Protein AF-A0A9D8D644-F1 (afdb_monomer)

Solvent-accessible surface area (backbone atoms only — not comparable to full-atom values): 9273 Å² total; per-residue (Å²): 139,86,84,84,81,84,82,80,79,82,78,80,79,75,74,80,79,60,68,60,51,69,45,78,75,32,69,32,92,66,34,35,9,33,42,36,28,44,60,87,62,47,43,32,26,26,39,36,36,63,58,96,64,35,38,40,35,38,38,39,45,52,90,54,68,40,30,40,37,40,38,35,23,77,83,52,89,53,53,69,72,40,79,40,44,38,40,35,28,38,68,87,52,81,68,48,73,49,69,23,35,20,32,65,48,96,89,64,34,20,28,38,38,38,74,43,55,45,91,48,43,65,62,51,50,52,47,53,43,74,23,54,34,40,39,38,40,41,63,98,53,95,57,82,57,53,74,46,81,28,70,69,31,43,62,20,47,52,48,30,50,56,42,43,73,76,63,100

Foldseek 3Di:
DDDDDDDDDPPPPPDDQQDWDKDFPDDDPQKTWIWTADSVRWTKTKMWGDDPQKIWMWMDTPPDQWIKIKIWGQPDDADFQDWWWKWKDFPPDDTDIDIWGWDADPVRTIMTMDIDGVVCVVVVLVSLLVGQKMWMDIPPDPDDIDMDGSPRCNRSSVSRVVSVVVRD

Sequence (168 aa):
MGIAALAASLGLLAAPLAVAQTNTIATAGYWKAFAGKSNSGTPLCGMSATGKGLFFSIKVYRGDDDMTVQLGSERWKIKDGAKQKVVMRFDREAPWRATATGFHFRDGDAGLEFSVKTKNLESFLKDFAKSQKLRIEFEGSDVDGWTADLTGTAAVTVAFGNCVEKRL

pLDDT: mean 90.88, std 12.24, range [43.25, 98.44]

Mean predicted aligned error: 6.06 Å

Secondary structure (DSSP, 8-state):
--------------------EEEEEEEETTEEEEEEE-TT--EEEEEEEEETTEEEEEEEETT-SEEEEEEEETT----TT-EEEEEEEETTSPPEEEEEEEEE-TTS-EEEEEEEEGGGHHHHHHHHHH-SEEEEEEET-SSPPEEEE-TTTHHHHHHHHHHHHHH-

Structure (mmCIF, N/CA/C/O backbone):
data_AF-A0A9D8D644-F1
#
_entry.id   AF-A0A9D8D644-F1
#
loop_
_atom_site.group_PDB
_atom_site.id
_atom_site.type_symbol
_atom_site.label_atom_id
_atom_site.label_alt_id
_atom_site.label_comp_id
_atom_site.label_asym_id
_atom_site.label_entity_id
_atom_site.label_seq_id
_atom_site.pdbx_PDB_ins_code
_atom_site.Cartn_x
_atom_site.Cartn_y
_atom_site.Cartn_z
_atom_site.occupancy
_atom_site.B_iso_or_equiv
_atom_site.auth_seq_id
_atom_site.auth_comp_id
_atom_site.auth_asym_id
_atom_site.auth_atom_id
_atom_site.pdbx_PDB_model_num
ATOM 1 N N . MET A 1 1 ? -12.129 -34.788 -66.618 1.00 45.09 1 MET A N 1
ATOM 2 C CA . MET A 1 1 ? -12.805 -33.708 -65.867 1.00 45.09 1 MET A CA 1
ATOM 3 C C . MET A 1 1 ? -12.221 -33.701 -64.465 1.00 45.09 1 MET A C 1
ATOM 5 O O . MET A 1 1 ? -12.492 -34.623 -63.711 1.00 45.09 1 MET A O 1
ATOM 9 N N . GLY A 1 2 ? -11.304 -32.773 -64.181 1.00 43.25 2 GLY A N 1
ATOM 10 C CA . GLY A 1 2 ? -10.580 -32.707 -62.908 1.00 43.25 2 GLY A CA 1
ATOM 11 C C . GLY A 1 2 ? -11.275 -31.766 -61.929 1.00 43.25 2 GLY A C 1
ATOM 12 O O . GLY A 1 2 ? -11.605 -30.643 -62.296 1.00 43.25 2 GLY A O 1
ATOM 13 N N . ILE A 1 3 ? -11.501 -32.235 -60.703 1.00 48.66 3 ILE A N 1
ATOM 14 C CA . ILE A 1 3 ? -12.032 -31.442 -59.591 1.00 48.66 3 ILE A CA 1
ATOM 15 C C . ILE A 1 3 ? -10.832 -31.021 -58.739 1.00 48.66 3 ILE A C 1
ATOM 17 O O . ILE A 1 3 ? -10.205 -31.859 -58.097 1.00 48.66 3 ILE A O 1
ATOM 21 N N . ALA A 1 4 ? -10.490 -29.733 -58.764 1.00 52.44 4 ALA A N 1
ATOM 22 C CA . ALA A 1 4 ? -9.514 -29.139 -57.856 1.00 52.44 4 ALA A CA 1
ATOM 23 C C . ALA A 1 4 ? -10.257 -28.612 -56.619 1.00 52.44 4 ALA A C 1
ATOM 25 O O . ALA A 1 4 ? -10.997 -27.634 -56.707 1.00 52.44 4 ALA A O 1
ATOM 26 N N . ALA A 1 5 ? -10.090 -29.278 -55.475 1.00 53.56 5 ALA A N 1
ATOM 27 C CA . ALA A 1 5 ? -10.624 -28.832 -54.193 1.00 53.56 5 ALA A CA 1
ATOM 28 C C . ALA A 1 5 ? -9.579 -27.963 -53.473 1.00 53.56 5 ALA A C 1
ATOM 30 O O . ALA A 1 5 ? -8.531 -28.454 -53.055 1.00 53.56 5 ALA A O 1
ATOM 31 N N . LEU A 1 6 ? -9.862 -26.664 -53.345 1.00 61.34 6 LEU A N 1
ATOM 32 C CA . LEU A 1 6 ? -9.071 -25.715 -52.561 1.00 61.34 6 LEU A CA 1
ATOM 33 C C . LEU A 1 6 ? -9.489 -25.828 -51.084 1.00 61.34 6 LEU A C 1
ATOM 35 O O . LEU A 1 6 ? -10.565 -25.371 -50.701 1.00 61.34 6 LEU A O 1
ATOM 39 N N . ALA A 1 7 ? -8.656 -26.448 -50.249 1.00 60.59 7 ALA A N 1
ATOM 40 C CA . ALA A 1 7 ? -8.844 -26.467 -48.801 1.00 60.59 7 ALA A CA 1
ATOM 41 C C . ALA A 1 7 ? -8.213 -25.205 -48.189 1.00 60.59 7 ALA A C 1
ATOM 43 O O . ALA A 1 7 ? -6.996 -25.118 -48.039 1.00 60.59 7 ALA A O 1
ATOM 44 N N . ALA A 1 8 ? -9.040 -24.212 -47.859 1.00 61.56 8 ALA A N 1
ATOM 45 C CA . ALA A 1 8 ? -8.624 -23.030 -47.112 1.00 61.56 8 ALA A CA 1
ATOM 46 C C . ALA A 1 8 ? -8.595 -23.356 -45.610 1.00 61.56 8 ALA A C 1
ATOM 48 O O . ALA A 1 8 ? -9.623 -23.349 -44.933 1.00 61.56 8 ALA A O 1
ATOM 49 N N . SER A 1 9 ? -7.415 -23.668 -45.083 1.00 59.88 9 SER A N 1
ATOM 50 C CA . SER A 1 9 ? -7.178 -23.821 -43.649 1.00 59.88 9 SER A CA 1
ATOM 51 C C . SER A 1 9 ? -7.203 -22.443 -42.977 1.00 59.88 9 SER A C 1
ATOM 53 O O . SER A 1 9 ? -6.228 -21.694 -43.024 1.00 59.88 9 SER A O 1
ATOM 55 N N . LEU A 1 10 ? -8.325 -22.100 -42.335 1.00 64.56 10 LEU A N 1
ATOM 56 C CA . LEU A 1 10 ? -8.388 -20.991 -41.382 1.00 64.56 10 LEU A CA 1
ATOM 57 C C . LEU A 1 10 ? -7.497 -21.329 -40.175 1.00 64.56 10 LEU A C 1
ATOM 59 O O . LEU A 1 10 ? -7.899 -22.053 -39.265 1.00 64.56 10 LEU A O 1
ATOM 63 N N . GLY A 1 11 ? -6.272 -20.806 -40.174 1.00 60.91 11 GLY A N 1
ATOM 64 C CA . GLY A 1 11 ? -5.408 -20.797 -39.000 1.00 60.91 11 GLY A CA 1
ATOM 65 C C . GLY A 1 11 ? -5.983 -19.861 -37.941 1.00 60.91 11 GLY A C 1
ATOM 66 O O . GLY A 1 11 ? -5.845 -18.644 -38.042 1.00 60.91 11 GLY A O 1
ATOM 67 N N . LEU A 1 12 ? -6.636 -20.427 -36.926 1.00 62.22 12 LEU A N 1
ATOM 68 C CA . LEU A 1 12 ? -6.997 -19.721 -35.699 1.00 62.22 12 LEU A CA 1
ATOM 69 C C . LEU A 1 12 ? -5.709 -19.266 -34.999 1.00 62.22 12 LEU A C 1
ATOM 71 O O . LEU A 1 12 ? -5.044 -20.043 -34.316 1.00 62.22 12 LEU A O 1
ATOM 75 N N . LEU A 1 13 ? -5.345 -17.997 -35.186 1.00 65.44 13 LEU A N 1
ATOM 76 C CA . LEU A 1 13 ? -4.301 -17.329 -34.416 1.00 65.44 13 LEU A CA 1
ATOM 77 C C . LEU A 1 13 ? -4.798 -17.164 -32.975 1.00 65.44 13 LEU A C 1
ATOM 79 O O . LEU A 1 13 ? -5.465 -16.187 -32.640 1.00 65.44 13 LEU A O 1
ATOM 83 N N . ALA A 1 14 ? -4.487 -18.133 -32.116 1.00 62.44 14 ALA A N 1
ATOM 84 C CA . ALA A 1 14 ? -4.624 -17.964 -30.677 1.00 62.44 14 ALA A CA 1
ATOM 85 C C . ALA A 1 14 ? -3.595 -16.919 -30.222 1.00 62.44 14 ALA A C 1
ATOM 87 O O . ALA A 1 14 ? -2.401 -17.207 -30.123 1.00 62.44 14 ALA A O 1
ATOM 88 N N . ALA A 1 15 ? -4.044 -15.685 -29.988 1.00 66.44 15 ALA A N 1
ATOM 89 C CA . ALA A 1 15 ? -3.198 -14.669 -29.381 1.00 66.44 15 ALA A CA 1
ATOM 90 C C . ALA A 1 15 ? -2.776 -15.155 -27.980 1.00 66.44 15 ALA A C 1
ATOM 92 O O . ALA A 1 15 ? -3.644 -15.549 -27.192 1.00 66.44 15 ALA A O 1
ATOM 93 N N . PRO A 1 16 ? -1.473 -15.158 -27.645 1.00 62.41 16 PRO A N 1
ATOM 94 C CA . PRO A 1 16 ? -1.036 -15.535 -26.313 1.00 62.41 16 PRO A CA 1
ATOM 95 C C . PRO A 1 16 ? -1.631 -14.552 -25.304 1.00 62.41 16 PRO A C 1
ATOM 97 O O . PRO A 1 16 ? -1.435 -13.340 -25.407 1.00 62.41 16 PRO A O 1
ATOM 100 N N . LEU A 1 17 ? -2.365 -15.077 -24.323 1.00 60.25 17 LEU A N 1
ATOM 101 C CA . LEU A 1 17 ? -2.819 -14.287 -23.187 1.00 60.25 17 LEU A CA 1
ATOM 102 C C . LEU A 1 17 ? -1.575 -13.802 -22.437 1.00 60.25 17 LEU A C 1
ATOM 104 O O . LEU A 1 17 ? -0.824 -14.605 -21.881 1.00 60.25 17 LEU A O 1
ATOM 108 N N . ALA A 1 18 ? -1.337 -12.492 -22.448 1.00 63.12 18 ALA A N 1
ATOM 109 C CA . ALA A 1 18 ? -0.272 -11.879 -21.672 1.00 63.12 18 ALA A CA 1
ATOM 110 C C . ALA A 1 18 ? -0.606 -12.019 -20.180 1.00 63.12 18 ALA A C 1
ATOM 112 O O . ALA A 1 18 ? -1.393 -11.259 -19.618 1.00 63.12 18 ALA A O 1
ATOM 113 N N . VAL A 1 19 ? -0.039 -13.041 -19.541 1.00 65.81 19 VAL A N 1
ATOM 114 C CA . VAL A 1 19 ? -0.149 -13.249 -18.096 1.00 65.81 19 VAL A CA 1
ATOM 115 C C . VAL A 1 19 ? 0.760 -12.237 -17.402 1.00 65.81 19 VAL A C 1
ATOM 117 O O . VAL A 1 19 ? 1.939 -12.145 -17.747 1.00 65.81 19 VAL A O 1
ATOM 120 N N . ALA A 1 20 ? 0.246 -11.487 -16.421 1.00 75.62 20 ALA A N 1
ATOM 121 C CA . ALA A 1 20 ? 1.086 -10.671 -15.547 1.00 75.62 20 ALA A CA 1
ATOM 122 C C . ALA A 1 20 ? 2.186 -11.539 -14.916 1.00 75.62 20 ALA A C 1
ATOM 124 O O . ALA A 1 20 ? 1.917 -12.476 -14.164 1.00 75.62 20 ALA A O 1
ATOM 125 N N . GLN A 1 21 ? 3.436 -11.219 -15.238 1.00 83.62 21 GLN A N 1
ATOM 126 C CA . GLN A 1 21 ? 4.615 -11.900 -14.717 1.00 83.62 21 GLN A CA 1
ATOM 127 C C . GLN A 1 21 ? 5.297 -10.971 -13.723 1.00 83.62 21 GLN A C 1
ATOM 129 O O . GLN A 1 21 ? 5.892 -9.961 -14.109 1.00 83.62 21 GLN A O 1
ATOM 134 N N . THR A 1 22 ? 5.211 -11.310 -12.441 1.00 93.62 22 THR A N 1
ATOM 135 C CA . THR A 1 22 ? 5.949 -10.636 -11.370 1.00 93.62 22 THR A CA 1
ATOM 136 C C . THR A 1 22 ? 6.900 -11.613 -10.706 1.00 93.62 22 THR A C 1
ATOM 138 O O . THR A 1 22 ? 6.512 -12.734 -10.390 1.00 93.62 22 THR A O 1
ATOM 141 N N . ASN A 1 23 ? 8.122 -11.164 -10.440 1.00 96.38 23 ASN A N 1
ATOM 142 C CA . ASN A 1 23 ? 9.113 -11.901 -9.670 1.00 96.38 23 ASN A CA 1
ATOM 143 C C . ASN A 1 23 ? 9.317 -11.211 -8.326 1.00 96.38 23 ASN A C 1
ATOM 145 O O . ASN A 1 23 ? 9.470 -9.989 -8.275 1.00 96.38 23 ASN A O 1
ATOM 149 N N . THR A 1 24 ? 9.346 -11.992 -7.250 1.00 97.81 24 THR A N 1
ATOM 150 C CA . THR A 1 24 ? 9.745 -11.500 -5.928 1.00 97.81 24 THR A CA 1
ATOM 151 C C . THR A 1 24 ? 11.225 -11.126 -5.965 1.00 97.81 24 THR A C 1
ATOM 153 O O . THR A 1 24 ? 12.051 -11.939 -6.370 1.00 97.81 24 THR A O 1
ATOM 156 N N . ILE A 1 25 ? 11.558 -9.906 -5.546 1.00 98.12 25 ILE A N 1
ATOM 157 C CA . ILE A 1 25 ? 12.935 -9.383 -5.519 1.00 98.12 25 ILE A CA 1
ATOM 158 C C . ILE A 1 25 ? 13.485 -9.221 -4.097 1.00 98.12 25 ILE A C 1
ATOM 160 O O . ILE A 1 25 ? 14.695 -9.133 -3.926 1.00 98.12 25 ILE A O 1
ATOM 164 N N . ALA A 1 26 ? 12.617 -9.195 -3.081 1.00 97.94 26 ALA A N 1
ATOM 165 C CA . ALA A 1 26 ? 13.001 -9.249 -1.672 1.00 97.94 26 ALA A CA 1
ATOM 166 C C . ALA A 1 26 ? 11.829 -9.715 -0.803 1.00 97.94 26 ALA A C 1
ATOM 168 O O . ALA A 1 26 ? 10.664 -9.573 -1.184 1.00 97.94 26 ALA A O 1
ATOM 169 N N . THR A 1 27 ? 12.141 -10.221 0.388 1.00 97.38 27 THR A N 1
ATOM 170 C CA . THR A 1 27 ? 11.165 -10.673 1.388 1.00 97.38 27 THR A CA 1
ATOM 171 C C . THR A 1 27 ? 11.589 -10.247 2.789 1.00 97.38 27 THR A C 1
ATOM 173 O O . THR A 1 27 ? 12.775 -10.301 3.105 1.00 97.38 27 THR A O 1
ATOM 176 N N . ALA A 1 28 ? 10.629 -9.888 3.640 1.00 94.94 28 ALA A N 1
ATOM 177 C CA . ALA A 1 28 ? 10.843 -9.631 5.063 1.00 94.94 28 ALA A CA 1
ATOM 178 C C . ALA A 1 28 ? 9.583 -10.021 5.847 1.00 94.94 28 ALA A C 1
ATOM 180 O O . ALA A 1 28 ? 8.553 -9.353 5.765 1.00 94.94 28 ALA A O 1
ATOM 181 N N . GLY A 1 29 ? 9.636 -11.138 6.575 1.00 92.69 29 GLY A N 1
ATOM 182 C CA . GLY A 1 29 ? 8.437 -11.715 7.184 1.00 92.69 29 GLY A CA 1
ATOM 183 C C . GLY A 1 29 ? 7.378 -12.031 6.121 1.00 92.69 29 GLY A C 1
ATOM 184 O O . GLY A 1 29 ? 7.649 -12.751 5.163 1.00 92.69 29 GLY A O 1
ATOM 185 N N . TYR A 1 30 ? 6.179 -11.470 6.276 1.00 94.19 30 TYR A N 1
ATOM 186 C CA . TYR A 1 30 ? 5.074 -11.624 5.321 1.00 94.19 30 TYR A CA 1
ATOM 187 C C . TYR A 1 30 ? 5.041 -10.530 4.236 1.00 94.19 30 TYR A C 1
ATOM 189 O O . TYR A 1 30 ? 4.147 -10.532 3.387 1.00 94.19 30 TYR A O 1
ATOM 197 N N . TRP A 1 31 ? 6.022 -9.621 4.233 1.00 97.06 31 TRP A N 1
ATOM 198 C CA . TRP A 1 31 ? 6.191 -8.606 3.199 1.00 97.06 31 TRP A CA 1
ATOM 199 C C . TRP A 1 31 ? 7.044 -9.117 2.041 1.00 97.06 31 TRP A C 1
ATOM 201 O O . TRP A 1 31 ? 8.053 -9.800 2.235 1.00 97.06 31 TRP A O 1
ATOM 211 N N . LYS A 1 32 ? 6.665 -8.731 0.822 1.00 98.00 32 LYS A N 1
ATOM 212 C CA . LYS A 1 32 ? 7.387 -9.035 -0.418 1.00 98.00 32 LYS A CA 1
ATOM 213 C C . LYS A 1 32 ? 7.532 -7.773 -1.255 1.00 98.00 32 LYS A C 1
ATOM 215 O O . LYS A 1 32 ? 6.534 -7.093 -1.469 1.00 98.00 32 LYS A O 1
ATOM 220 N N . ALA A 1 33 ? 8.722 -7.510 -1.786 1.00 98.25 33 ALA A N 1
ATOM 221 C CA . ALA A 1 33 ? 8.899 -6.617 -2.932 1.00 98.25 33 ALA A CA 1
ATOM 222 C C . ALA A 1 33 ? 8.905 -7.457 -4.209 1.00 98.25 33 ALA A C 1
ATOM 224 O O . ALA A 1 33 ? 9.462 -8.558 -4.229 1.00 98.25 33 ALA A O 1
ATOM 225 N N . PHE A 1 34 ? 8.325 -6.940 -5.284 1.00 98.19 34 PHE A N 1
ATOM 226 C CA . PHE A 1 34 ? 8.266 -7.608 -6.576 1.00 98.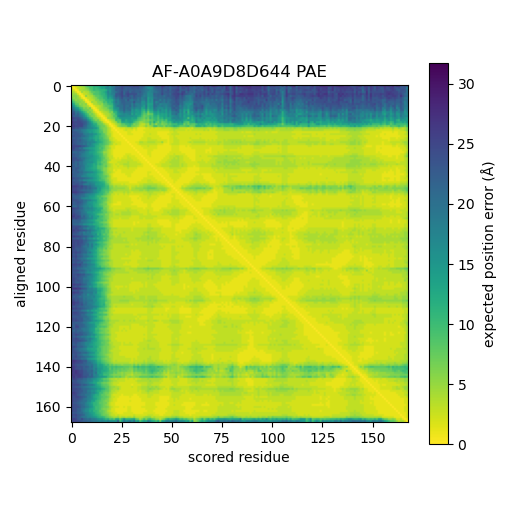19 34 PHE A CA 1
ATOM 227 C C . PHE A 1 34 ? 8.474 -6.632 -7.733 1.00 98.19 34 PHE A C 1
ATOM 229 O O . PHE A 1 34 ? 8.205 -5.436 -7.634 1.00 98.19 34 PHE A O 1
ATOM 236 N N . ALA A 1 35 ? 8.943 -7.167 -8.855 1.00 97.88 35 ALA A N 1
ATOM 237 C CA . ALA A 1 35 ? 9.102 -6.448 -10.111 1.00 97.88 35 ALA A CA 1
ATOM 238 C C . ALA A 1 35 ? 8.519 -7.280 -11.249 1.00 97.88 35 ALA A C 1
ATOM 240 O O . ALA A 1 35 ? 8.633 -8.506 -11.249 1.00 97.88 35 ALA A O 1
ATOM 241 N N . GLY A 1 36 ? 7.922 -6.638 -12.247 1.00 95.69 36 GLY A N 1
ATOM 242 C CA . GLY A 1 36 ? 7.259 -7.380 -13.311 1.00 95.69 36 GLY A CA 1
ATOM 243 C C . GLY A 1 36 ? 6.692 -6.517 -14.417 1.00 95.69 36 GLY A C 1
ATOM 244 O O . GLY A 1 36 ? 7.163 -5.403 -14.654 1.00 95.69 36 GLY A O 1
ATOM 245 N N . LYS A 1 37 ? 5.681 -7.064 -15.088 1.00 95.00 37 LYS A N 1
ATOM 246 C CA . LYS A 1 37 ? 4.839 -6.364 -16.057 1.00 95.00 37 LYS A CA 1
ATOM 247 C C . LYS A 1 37 ? 3.364 -6.591 -15.726 1.00 95.00 37 LYS A C 1
ATOM 249 O O . LYS A 1 37 ? 2.998 -7.663 -15.244 1.00 95.00 37 LYS A O 1
ATOM 254 N N . SER A 1 38 ? 2.531 -5.592 -15.996 1.00 93.06 38 SER A N 1
ATOM 255 C CA . SER A 1 38 ? 1.072 -5.716 -15.982 1.00 93.06 38 SER A CA 1
ATOM 256 C C . SER A 1 38 ? 0.583 -6.645 -17.105 1.00 93.06 38 SER A C 1
ATOM 258 O O . SER A 1 38 ? 1.354 -7.035 -17.985 1.00 93.06 38 SER A O 1
ATOM 260 N N . ASN A 1 39 ? -0.722 -6.933 -17.133 1.00 88.81 39 ASN A N 1
ATOM 261 C CA . ASN A 1 39 ? -1.352 -7.653 -18.249 1.00 88.81 39 ASN A CA 1
ATOM 262 C C . ASN A 1 39 ? -1.220 -6.907 -19.593 1.00 88.81 39 ASN A C 1
ATOM 264 O O . ASN A 1 39 ? -1.211 -7.537 -20.643 1.00 88.81 39 ASN A O 1
ATOM 268 N N . SER A 1 40 ? -1.079 -5.575 -19.576 1.00 90.31 40 SER A N 1
ATOM 269 C CA . SER A 1 40 ? -0.818 -4.759 -20.774 1.00 90.31 40 SER A CA 1
ATOM 270 C C . SER A 1 40 ? 0.667 -4.700 -21.157 1.00 90.31 40 SER A C 1
ATOM 272 O O . SER A 1 40 ? 1.036 -4.005 -22.098 1.00 90.31 40 SER A O 1
ATOM 274 N N . GLY A 1 41 ? 1.543 -5.391 -20.421 1.00 92.88 41 GLY A N 1
ATOM 275 C CA . GLY A 1 41 ? 2.988 -5.366 -20.638 1.00 92.88 41 GLY A CA 1
ATOM 276 C C . GLY A 1 41 ? 3.714 -4.177 -19.997 1.00 92.88 41 GLY A C 1
ATOM 277 O O . GLY A 1 41 ? 4.940 -4.099 -20.115 1.00 92.88 41 GLY A O 1
ATOM 278 N N . THR A 1 42 ? 3.008 -3.289 -19.288 1.00 94.19 42 THR A N 1
ATOM 279 C CA . THR A 1 42 ? 3.590 -2.116 -18.618 1.00 94.19 42 THR A CA 1
ATOM 280 C C . THR A 1 42 ? 4.501 -2.564 -17.473 1.00 94.19 42 THR A C 1
ATOM 282 O O . THR A 1 42 ? 4.021 -3.245 -16.561 1.00 94.19 42 THR A O 1
ATOM 285 N N . PRO A 1 43 ? 5.803 -2.216 -17.478 1.00 96.06 43 PRO A N 1
ATOM 286 C CA . PRO A 1 43 ? 6.693 -2.526 -16.367 1.00 96.06 43 PRO A CA 1
ATOM 287 C C . PRO A 1 43 ? 6.176 -1.945 -15.051 1.00 96.06 43 PRO A C 1
ATOM 289 O O . PRO A 1 43 ? 5.701 -0.813 -15.024 1.00 96.06 43 PRO A O 1
ATOM 292 N N . LEU A 1 44 ? 6.302 -2.704 -13.966 1.00 97.25 44 LEU A N 1
ATOM 293 C CA . LEU A 1 44 ? 5.920 -2.253 -12.632 1.00 97.25 44 LEU A CA 1
ATOM 294 C C . LEU A 1 44 ? 6.899 -2.731 -11.564 1.00 97.25 44 LEU A C 1
ATOM 296 O O . LEU A 1 44 ? 7.554 -3.772 -11.710 1.00 97.25 44 LEU A O 1
ATOM 300 N N . CYS A 1 45 ? 6.927 -1.980 -10.473 1.00 98.31 45 CYS A N 1
ATOM 301 C CA . CYS A 1 45 ? 7.521 -2.351 -9.198 1.00 98.31 45 CYS A CA 1
ATOM 302 C C . CYS A 1 45 ? 6.422 -2.318 -8.139 1.00 98.31 45 CYS A C 1
ATOM 304 O O . CYS A 1 45 ? 5.516 -1.487 -8.208 1.00 98.31 45 CYS A O 1
ATOM 306 N N . GLY A 1 46 ? 6.492 -3.195 -7.148 1.00 97.81 46 GLY A N 1
ATOM 307 C CA . GLY A 1 46 ? 5.525 -3.188 -6.065 1.00 97.81 46 GLY A CA 1
ATOM 308 C C . GLY A 1 46 ? 6.043 -3.809 -4.787 1.00 97.81 46 GLY A C 1
ATOM 309 O O . GLY A 1 46 ? 7.080 -4.472 -4.762 1.00 97.81 46 GLY A O 1
ATOM 310 N N . MET A 1 47 ? 5.291 -3.592 -3.720 1.00 97.94 47 MET A N 1
ATOM 311 C CA . MET A 1 47 ? 5.427 -4.331 -2.476 1.00 97.94 47 MET A CA 1
ATOM 312 C C . MET A 1 47 ? 4.053 -4.764 -1.986 1.00 97.94 47 MET A C 1
ATOM 314 O O . MET A 1 47 ? 3.048 -4.123 -2.286 1.00 97.94 47 MET A O 1
ATOM 318 N N . SER A 1 48 ? 3.993 -5.871 -1.263 1.00 97.31 48 SER A N 1
ATOM 319 C CA . SER A 1 48 ? 2.733 -6.392 -0.747 1.00 97.31 48 SER A CA 1
ATOM 320 C C . SER A 1 48 ? 2.916 -7.157 0.546 1.00 97.31 48 SER A C 1
ATOM 322 O O . SER A 1 48 ? 4.000 -7.670 0.833 1.00 97.31 48 SER A O 1
ATOM 324 N N . ALA A 1 49 ? 1.819 -7.249 1.279 1.00 95.88 49 ALA A N 1
ATOM 325 C CA . ALA A 1 49 ? 1.641 -8.098 2.433 1.00 95.88 49 ALA A CA 1
ATOM 326 C C . ALA A 1 49 ? 0.307 -8.828 2.299 1.00 95.88 49 ALA A C 1
ATOM 328 O O . ALA A 1 49 ? -0.702 -8.247 1.892 1.00 95.88 49 ALA A O 1
ATOM 329 N N . THR A 1 50 ? 0.297 -10.104 2.666 1.00 93.00 50 THR A N 1
ATOM 330 C CA . THR A 1 50 ? -0.930 -10.899 2.739 1.00 93.00 50 THR A CA 1
ATOM 331 C C . THR A 1 50 ? -0.901 -11.729 4.007 1.00 93.00 50 THR A C 1
ATOM 333 O O . THR A 1 50 ? 0.100 -12.383 4.299 1.00 93.00 50 THR A O 1
ATOM 336 N N . GLY A 1 51 ? -1.989 -11.704 4.769 1.00 87.56 51 GLY A N 1
ATOM 337 C CA . GLY A 1 51 ? -2.115 -12.502 5.981 1.00 87.56 51 GLY A CA 1
ATOM 338 C C . GLY A 1 51 ? -3.409 -12.214 6.729 1.00 87.56 51 GLY A C 1
ATOM 339 O O . GLY A 1 51 ? -3.918 -11.100 6.688 1.00 87.56 51 GLY A O 1
ATOM 340 N N . LYS A 1 52 ? -3.935 -13.227 7.431 1.00 86.81 52 LYS A N 1
ATOM 341 C CA . LYS A 1 52 ? -5.176 -13.135 8.227 1.00 86.81 52 LYS A CA 1
ATOM 342 C C . LYS A 1 52 ? -6.404 -12.669 7.415 1.00 86.81 52 LYS A C 1
ATOM 344 O O . LYS A 1 52 ? -7.231 -11.932 7.942 1.00 86.81 52 LYS A O 1
ATOM 349 N N . GLY A 1 53 ? -6.505 -13.080 6.146 1.00 88.69 53 GLY A N 1
ATOM 350 C CA . GLY A 1 53 ? -7.601 -12.686 5.246 1.00 88.69 53 GLY A CA 1
ATOM 351 C C . GLY A 1 53 ? -7.563 -11.210 4.835 1.00 88.69 53 GLY A C 1
ATOM 352 O O . GLY A 1 53 ? -8.602 -10.629 4.522 1.00 88.69 53 GLY A O 1
ATOM 353 N N . LEU A 1 54 ? -6.383 -10.583 4.914 1.00 92.12 54 LEU A N 1
ATOM 354 C CA . LEU A 1 54 ? -6.154 -9.186 4.559 1.00 92.12 54 LEU A CA 1
ATOM 355 C C . LEU A 1 54 ? -5.013 -9.074 3.548 1.00 92.12 54 LEU A C 1
ATOM 357 O O . LEU A 1 54 ? -4.004 -9.784 3.630 1.00 92.12 54 LEU A O 1
ATOM 361 N N . PHE A 1 55 ? -5.177 -8.144 2.615 1.00 95.25 55 PHE A N 1
ATOM 362 C CA . PHE A 1 55 ? -4.236 -7.840 1.549 1.00 95.25 55 PHE A CA 1
ATOM 363 C C . PHE A 1 55 ? -3.882 -6.352 1.561 1.00 95.25 55 PHE A C 1
ATOM 365 O O . PHE A 1 55 ? -4.752 -5.489 1.654 1.00 95.25 55 PHE A O 1
ATOM 372 N N . PHE A 1 56 ? -2.590 -6.060 1.434 1.00 96.50 56 PHE A N 1
ATOM 373 C CA . PHE A 1 56 ? -2.056 -4.729 1.175 1.00 96.50 56 PHE A CA 1
ATOM 374 C C . PHE A 1 56 ? -1.108 -4.821 -0.007 1.00 96.50 56 PHE A C 1
ATOM 376 O O . PHE A 1 56 ? -0.218 -5.675 -0.016 1.00 96.50 56 PHE A O 1
ATOM 383 N N . SER A 1 57 ? -1.220 -3.911 -0.966 1.00 97.44 57 SER A N 1
ATOM 384 C CA . SER A 1 57 ? -0.163 -3.719 -1.947 1.00 97.44 57 SER A CA 1
ATOM 385 C C . SER A 1 57 ? 0.010 -2.274 -2.352 1.00 97.44 57 SER A C 1
ATOM 387 O O . SER A 1 57 ? -0.915 -1.468 -2.314 1.00 97.44 57 SER A O 1
ATOM 389 N N . ILE A 1 58 ? 1.230 -1.995 -2.779 1.00 97.44 58 ILE A N 1
ATOM 390 C CA . ILE A 1 58 ? 1.649 -0.757 -3.400 1.00 97.44 58 ILE A CA 1
ATOM 391 C C . ILE A 1 58 ? 2.254 -1.120 -4.745 1.00 97.44 58 ILE A C 1
ATOM 393 O O . ILE A 1 58 ? 3.051 -2.059 -4.826 1.00 97.44 58 ILE A O 1
ATOM 397 N N . LYS A 1 59 ? 1.895 -0.381 -5.792 1.00 97.69 59 LYS A N 1
ATOM 398 C CA . LYS A 1 59 ? 2.420 -0.562 -7.146 1.00 97.69 59 LYS A CA 1
ATOM 399 C C . LYS A 1 59 ? 2.758 0.788 -7.757 1.00 97.69 59 LYS A C 1
ATOM 401 O O . LYS A 1 59 ? 2.006 1.746 -7.603 1.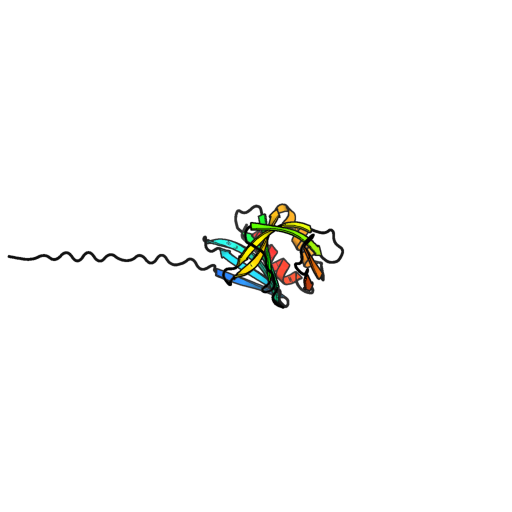00 97.69 59 LYS A O 1
ATOM 406 N N . VAL A 1 60 ? 3.868 0.838 -8.479 1.00 98.00 60 VAL A N 1
ATOM 407 C CA . VAL A 1 60 ? 4.222 1.960 -9.348 1.00 98.00 60 VAL A CA 1
ATOM 408 C C . VAL A 1 60 ? 4.501 1.399 -10.733 1.00 98.00 60 VAL A C 1
ATOM 410 O O . VAL A 1 60 ? 5.290 0.458 -10.883 1.00 98.00 60 VAL A O 1
ATOM 413 N N . TYR A 1 61 ? 3.816 1.949 -11.727 1.00 97.00 61 TYR A N 1
ATOM 414 C CA . TYR A 1 61 ? 3.921 1.553 -13.124 1.00 97.00 61 TYR A CA 1
ATOM 415 C C . TYR A 1 61 ? 4.805 2.543 -13.882 1.00 97.00 61 TYR A C 1
ATOM 417 O O . TYR A 1 61 ? 4.844 3.733 -13.575 1.00 97.00 61 TYR A O 1
ATOM 425 N N . ARG A 1 62 ? 5.528 2.052 -14.890 1.00 96.44 62 ARG A N 1
ATOM 426 C CA . ARG A 1 62 ? 6.314 2.910 -15.781 1.00 96.44 62 ARG A CA 1
ATOM 427 C C . ARG A 1 62 ? 5.413 3.877 -16.539 1.00 96.44 62 ARG A C 1
ATOM 429 O O . ARG A 1 62 ? 4.564 3.428 -17.302 1.00 96.44 62 ARG A O 1
ATOM 436 N N . GLY A 1 63 ? 5.710 5.168 -16.403 1.00 94.56 63 GLY A N 1
ATOM 437 C CA . GLY A 1 63 ? 4.999 6.257 -17.073 1.00 94.56 63 GLY A CA 1
ATOM 438 C C . GLY A 1 63 ? 3.839 6.843 -16.267 1.00 94.56 63 GLY A C 1
ATOM 439 O O . GLY A 1 63 ? 3.271 7.837 -16.708 1.00 94.56 63 GLY A O 1
ATOM 440 N N . ASP A 1 64 ? 3.516 6.276 -15.102 1.00 95.56 64 ASP A N 1
ATOM 441 C CA . ASP A 1 64 ? 2.450 6.787 -14.243 1.00 95.56 64 ASP A CA 1
ATOM 442 C C . ASP A 1 64 ? 3.001 7.805 -13.233 1.00 95.56 64 ASP A C 1
ATOM 444 O O . ASP A 1 64 ? 4.016 7.575 -12.572 1.00 95.56 64 ASP A O 1
ATOM 448 N N . ASP A 1 65 ? 2.264 8.900 -13.032 1.00 96.12 65 ASP A N 1
ATOM 449 C CA . ASP A 1 65 ? 2.542 9.907 -11.992 1.00 96.12 65 ASP A CA 1
ATOM 450 C C . ASP A 1 65 ? 1.950 9.532 -10.622 1.00 96.12 65 ASP A C 1
ATOM 452 O O . ASP A 1 65 ? 1.957 10.327 -9.672 1.00 96.12 65 ASP A O 1
ATOM 456 N N . ASP A 1 66 ? 1.406 8.322 -10.514 1.00 96.62 66 ASP A N 1
ATOM 457 C CA . ASP A 1 66 ? 0.691 7.831 -9.349 1.00 96.62 66 ASP A CA 1
ATOM 458 C C . ASP A 1 66 ? 1.219 6.466 -8.886 1.00 96.62 66 ASP A C 1
ATOM 460 O O . ASP A 1 66 ? 1.468 5.538 -9.652 1.00 96.62 66 ASP A O 1
ATOM 464 N N . MET A 1 67 ? 1.357 6.347 -7.572 1.00 96.50 67 MET A N 1
ATOM 465 C CA . MET A 1 67 ? 1.495 5.096 -6.852 1.00 96.50 67 MET A CA 1
ATOM 466 C C . MET A 1 67 ? 0.095 4.582 -6.519 1.00 96.50 67 MET A C 1
ATOM 468 O O . MET A 1 67 ? -0.685 5.273 -5.864 1.00 96.50 67 MET A O 1
ATOM 472 N N . THR A 1 68 ? -0.214 3.359 -6.934 1.00 97.81 68 THR A N 1
ATOM 473 C CA . THR A 1 68 ? -1.485 2.698 -6.621 1.00 97.81 68 THR A CA 1
ATOM 474 C C . THR A 1 68 ? -1.362 1.945 -5.305 1.00 97.81 68 THR A C 1
ATOM 476 O O . THR A 1 68 ? -0.458 1.123 -5.147 1.00 97.81 68 THR A O 1
ATOM 479 N N . VAL A 1 69 ? -2.283 2.191 -4.377 1.00 97.62 69 VAL A N 1
ATOM 480 C CA . VAL A 1 69 ? -2.437 1.429 -3.136 1.00 97.62 69 VAL A CA 1
ATOM 481 C C . VAL A 1 69 ? -3.709 0.601 -3.238 1.00 97.62 69 VAL A C 1
ATOM 483 O O . VAL A 1 69 ? -4.783 1.146 -3.482 1.00 97.62 69 VAL A O 1
ATOM 486 N N . GLN A 1 70 ? -3.590 -0.708 -3.032 1.00 97.94 70 GLN A N 1
ATOM 487 C CA . GLN A 1 70 ? -4.722 -1.630 -2.996 1.00 97.94 70 GLN A CA 1
ATOM 488 C C . GLN A 1 70 ? -4.804 -2.303 -1.633 1.00 97.94 70 GLN A C 1
ATOM 490 O O . GLN A 1 70 ? -3.808 -2.810 -1.113 1.00 97.94 70 GLN A O 1
ATOM 495 N N . LEU A 1 71 ? -6.009 -2.333 -1.088 1.00 97.25 71 LEU A N 1
ATOM 496 C CA . LEU A 1 71 ? -6.372 -3.042 0.127 1.00 97.25 71 LEU A CA 1
ATOM 497 C C . LEU A 1 71 ? -7.404 -4.109 -0.234 1.00 97.25 71 LEU A C 1
ATOM 499 O O . LEU A 1 71 ? -8.214 -3.881 -1.129 1.00 97.25 71 LEU A O 1
ATOM 503 N N . GLY A 1 72 ? -7.405 -5.241 0.458 1.00 95.81 72 GLY A N 1
ATOM 504 C CA . GLY A 1 72 ? -8.390 -6.294 0.223 1.00 95.81 72 GLY A CA 1
ATOM 505 C C . GLY A 1 72 ? -8.702 -7.099 1.468 1.00 95.81 72 GLY A C 1
ATOM 506 O O . GLY A 1 72 ? -7.865 -7.208 2.369 1.00 95.81 72 GLY A O 1
ATOM 507 N N . SER A 1 73 ? -9.903 -7.667 1.503 1.00 94.62 73 SER A N 1
ATOM 508 C CA . SER A 1 73 ? -10.278 -8.669 2.492 1.00 94.62 73 SER A CA 1
ATOM 509 C C . SER A 1 73 ? -11.414 -9.554 2.000 1.00 94.62 73 SER A C 1
ATOM 511 O O . SER A 1 73 ? -12.429 -9.055 1.519 1.00 94.62 73 SER A O 1
ATOM 513 N N . GLU A 1 74 ? -11.303 -10.848 2.288 1.00 93.31 74 GLU A N 1
ATOM 514 C CA . GLU A 1 74 ? -12.366 -11.848 2.099 1.00 93.31 74 GLU A CA 1
ATOM 515 C C . GLU A 1 74 ? -13.634 -11.530 2.923 1.00 93.31 74 GLU A C 1
ATOM 517 O O . GLU A 1 74 ? -14.725 -12.024 2.643 1.00 93.31 74 GLU A O 1
ATOM 522 N N . ARG A 1 75 ? -13.514 -10.715 3.984 1.00 92.12 75 ARG A N 1
ATOM 523 C CA . ARG A 1 75 ? -14.630 -10.385 4.892 1.00 92.12 75 ARG A CA 1
ATOM 524 C C . ARG A 1 75 ? -15.379 -9.117 4.491 1.00 92.12 75 ARG A C 1
ATOM 526 O O . ARG A 1 75 ? -16.438 -8.834 5.056 1.00 92.12 75 ARG A O 1
ATOM 533 N N . TRP A 1 76 ? -14.824 -8.327 3.578 1.00 94.19 76 TRP A N 1
ATOM 534 C CA . TRP A 1 76 ? -15.406 -7.050 3.187 1.00 94.19 76 TRP A CA 1
ATOM 535 C C . TRP A 1 76 ? -16.600 -7.245 2.255 1.00 94.19 76 TRP A C 1
ATOM 537 O O . TRP A 1 76 ? -16.619 -8.119 1.397 1.00 94.19 76 TRP A O 1
ATOM 547 N N . LYS A 1 77 ? -17.610 -6.386 2.417 1.00 93.44 77 LYS A N 1
ATOM 548 C CA . LYS A 1 77 ? -18.809 -6.336 1.569 1.00 93.44 77 LYS A CA 1
ATOM 549 C C . LYS A 1 77 ? -18.905 -4.965 0.909 1.00 93.44 77 LYS A C 1
ATOM 551 O O . LYS A 1 77 ? -19.781 -4.166 1.233 1.00 93.44 77 LYS A O 1
ATOM 556 N N . ILE A 1 78 ? -17.955 -4.672 0.028 1.00 94.12 78 ILE A N 1
ATOM 557 C CA . ILE A 1 78 ? -17.829 -3.374 -0.644 1.00 94.12 78 ILE A CA 1
ATOM 558 C C . ILE A 1 78 ? -18.294 -3.533 -2.089 1.00 94.12 78 ILE A C 1
ATOM 560 O O . ILE A 1 78 ? -17.893 -4.466 -2.769 1.00 94.12 78 ILE A O 1
ATOM 564 N N . LYS A 1 79 ? -19.156 -2.631 -2.565 1.00 96.19 79 LYS A N 1
ATOM 565 C CA . LYS A 1 79 ? -19.614 -2.635 -3.962 1.00 96.19 79 LYS A CA 1
ATOM 566 C C . LYS A 1 79 ? -18.580 -1.975 -4.873 1.00 96.19 79 LYS A C 1
ATOM 568 O O . LYS A 1 79 ? -17.939 -1.002 -4.470 1.00 96.19 79 LYS A O 1
ATOM 573 N N . ASP A 1 80 ? -18.510 -2.424 -6.122 1.00 98.00 80 ASP A N 1
ATOM 574 C CA . ASP A 1 80 ? -17.731 -1.744 -7.159 1.00 98.00 80 ASP A CA 1
ATOM 575 C C . ASP A 1 80 ? -18.144 -0.273 -7.280 1.00 98.00 80 ASP A C 1
ATOM 577 O O . ASP A 1 80 ? -19.327 0.074 -7.248 1.00 98.00 80 ASP A O 1
ATOM 581 N N . GLY A 1 81 ? -17.153 0.611 -7.380 1.00 97.50 81 GLY A N 1
ATOM 582 C CA . GLY A 1 81 ? -17.350 2.055 -7.489 1.00 97.50 81 GLY A CA 1
ATOM 583 C C . GLY A 1 81 ? -17.696 2.770 -6.178 1.00 97.50 81 GLY A C 1
ATOM 584 O O . GLY A 1 81 ? -17.638 4.004 -6.145 1.00 97.50 81 GLY A O 1
ATOM 585 N N . ALA A 1 82 ? -18.009 2.045 -5.094 1.00 96.94 82 ALA A N 1
ATOM 586 C CA . ALA A 1 82 ? -18.292 2.647 -3.792 1.00 96.94 82 ALA A CA 1
ATOM 587 C C . ALA A 1 82 ? -17.105 3.495 -3.313 1.00 96.94 82 ALA A C 1
ATOM 589 O O . ALA A 1 82 ? -15.948 3.140 -3.534 1.00 96.94 82 ALA A O 1
ATOM 590 N N . LYS A 1 83 ? -17.377 4.628 -2.663 1.00 97.19 83 LYS A N 1
ATOM 591 C CA . LYS A 1 83 ? -16.332 5.531 -2.165 1.00 97.19 83 LYS A CA 1
ATOM 592 C C . LYS A 1 83 ? -16.145 5.342 -0.669 1.00 97.19 83 LYS A C 1
ATOM 594 O O . LYS A 1 83 ? -17.111 5.427 0.081 1.00 97.19 83 LYS A O 1
ATOM 599 N N . GLN A 1 84 ? -14.901 5.133 -0.251 1.00 97.44 84 GLN A N 1
ATOM 600 C CA . GLN A 1 84 ? -14.534 4.929 1.147 1.00 97.44 84 GLN A CA 1
ATOM 601 C C . GLN A 1 84 ? -13.426 5.899 1.547 1.00 97.44 84 GLN A C 1
ATOM 603 O O . GLN A 1 84 ? -12.373 5.945 0.914 1.00 97.44 84 GLN A O 1
ATOM 608 N N . LYS A 1 85 ? -13.628 6.655 2.628 1.00 97.62 85 LYS A N 1
ATOM 609 C CA . LYS A 1 85 ? -12.550 7.442 3.236 1.00 97.62 85 LYS A CA 1
ATOM 610 C C . LYS A 1 85 ? -11.602 6.505 3.975 1.00 97.62 85 LYS A C 1
ATOM 612 O O . LYS A 1 85 ? -12.044 5.741 4.833 1.00 97.62 85 LYS A O 1
ATOM 617 N N . VAL A 1 86 ? -10.321 6.566 3.635 1.00 97.75 86 VAL A N 1
ATOM 618 C CA . VAL A 1 86 ? -9.262 5.739 4.218 1.00 97.75 86 VAL A CA 1
ATOM 619 C C . VAL A 1 86 ? -8.284 6.640 4.956 1.00 97.75 86 VAL A C 1
ATOM 621 O O . VAL A 1 86 ? -7.835 7.658 4.420 1.00 97.75 86 VAL A O 1
ATOM 624 N N . VAL A 1 87 ? -7.942 6.247 6.178 1.00 97.81 87 VAL A N 1
ATOM 625 C CA . VAL A 1 87 ? -6.914 6.886 6.996 1.00 97.81 87 VAL A CA 1
ATOM 626 C C . VAL A 1 87 ? -5.828 5.866 7.270 1.00 97.81 87 VAL A C 1
ATOM 628 O O . VAL A 1 87 ? -6.072 4.832 7.879 1.00 97.81 87 VAL A O 1
ATOM 631 N N . MET A 1 88 ? -4.620 6.162 6.818 1.00 97.50 88 MET A N 1
ATOM 632 C CA . MET A 1 88 ? -3.454 5.310 6.979 1.00 97.50 88 MET A CA 1
ATOM 633 C C . MET A 1 88 ? -2.426 6.019 7.858 1.00 97.50 88 MET A C 1
ATOM 635 O O . MET A 1 88 ? -2.097 7.181 7.624 1.00 97.50 88 MET A O 1
ATOM 639 N N . ARG A 1 89 ? -1.921 5.342 8.889 1.00 98.00 89 ARG A N 1
ATOM 640 C CA . ARG A 1 89 ? -0.985 5.922 9.857 1.00 98.00 89 ARG A CA 1
ATOM 641 C C . ARG A 1 89 ? 0.181 4.981 10.131 1.00 98.00 89 ARG A C 1
ATOM 643 O O . ARG A 1 89 ? -0.023 3.834 10.524 1.00 98.00 89 ARG A O 1
ATOM 650 N N . PHE A 1 90 ? 1.387 5.513 9.985 1.00 97.69 90 PHE A N 1
ATOM 651 C CA . PHE A 1 90 ? 2.639 4.877 10.379 1.00 97.69 90 PHE A CA 1
ATOM 652 C C . PHE A 1 90 ? 2.959 5.279 11.822 1.00 97.69 90 PHE A C 1
ATOM 654 O O . PHE A 1 90 ? 3.129 6.459 12.107 1.00 97.69 90 PHE A O 1
ATOM 661 N N . ASP A 1 91 ? 2.947 4.335 12.763 1.00 97.31 91 ASP A N 1
ATOM 662 C CA . ASP A 1 91 ? 3.127 4.579 14.204 1.00 97.31 91 ASP A CA 1
ATOM 663 C C . ASP A 1 91 ? 2.370 5.808 14.763 1.00 97.31 91 ASP A C 1
ATOM 665 O O . ASP A 1 91 ? 1.160 5.735 15.017 1.00 97.31 91 ASP A O 1
ATOM 669 N N . ARG A 1 92 ? 3.099 6.910 15.011 1.00 94.50 92 ARG A N 1
ATOM 670 C CA . ARG A 1 92 ? 2.622 8.201 15.543 1.00 94.50 92 ARG A CA 1
ATOM 671 C C . ARG A 1 92 ? 2.764 9.352 14.534 1.00 94.50 92 ARG A C 1
ATOM 673 O O . ARG A 1 92 ? 2.608 10.505 14.918 1.00 94.50 92 ARG A O 1
ATOM 680 N N . GLU A 1 93 ? 3.069 9.045 13.278 1.00 96.38 93 GLU A N 1
ATOM 681 C CA . GLU A 1 93 ? 3.216 10.030 12.206 1.00 96.38 93 GLU A CA 1
ATOM 682 C C . GLU A 1 93 ? 1.872 10.643 11.795 1.00 96.38 93 GLU A C 1
ATOM 684 O O . GLU A 1 93 ? 0.787 10.158 12.152 1.00 96.38 93 GLU A O 1
ATOM 689 N N . ALA A 1 94 ? 1.946 11.726 11.018 1.00 96.25 94 ALA A N 1
ATOM 690 C CA . ALA A 1 94 ? 0.770 12.347 10.428 1.00 96.25 94 ALA A CA 1
ATOM 691 C C . ALA A 1 94 ? -0.008 11.331 9.562 1.00 96.25 94 ALA A C 1
ATOM 693 O O . ALA A 1 94 ? 0.595 10.531 8.842 1.00 96.25 94 ALA A O 1
ATOM 694 N N . PRO A 1 95 ? -1.353 11.328 9.621 1.00 97.12 95 PRO A N 1
ATOM 695 C CA . PRO A 1 95 ? -2.144 10.391 8.841 1.00 97.12 95 PRO A CA 1
ATOM 696 C C . PRO A 1 95 ? -2.131 10.740 7.349 1.00 97.12 95 PRO A C 1
ATOM 698 O O . PRO A 1 95 ? -2.387 11.879 6.958 1.00 97.12 95 PRO A O 1
ATOM 701 N N . TRP A 1 96 ? -1.963 9.718 6.518 1.00 96.25 96 TRP A N 1
ATOM 702 C CA . TRP A 1 96 ? -2.245 9.749 5.090 1.00 96.25 96 TRP A CA 1
ATOM 703 C C . TRP A 1 96 ? -3.747 9.553 4.885 1.00 96.25 96 TRP A C 1
ATOM 705 O O . TRP A 1 96 ? -4.323 8.572 5.356 1.00 96.25 96 TRP A O 1
ATOM 715 N N . ARG A 1 97 ? -4.398 10.496 4.204 1.00 97.25 97 ARG A N 1
ATOM 716 C CA . ARG A 1 97 ? -5.848 10.481 3.973 1.00 97.25 97 ARG A CA 1
ATOM 717 C C . ARG A 1 97 ? -6.132 10.358 2.485 1.00 97.25 97 ARG A C 1
ATOM 719 O O . ARG A 1 97 ? -5.554 11.095 1.692 1.00 97.25 97 ARG A O 1
ATOM 726 N N . ALA A 1 98 ? -7.039 9.461 2.122 1.00 97.25 98 ALA A N 1
ATOM 727 C CA . ALA A 1 98 ? -7.455 9.259 0.740 1.00 97.25 98 ALA A CA 1
ATOM 728 C C . ALA A 1 98 ? -8.942 8.898 0.652 1.00 97.25 98 ALA A C 1
ATOM 730 O O . ALA A 1 98 ? -9.562 8.482 1.631 1.00 97.25 98 ALA A O 1
ATO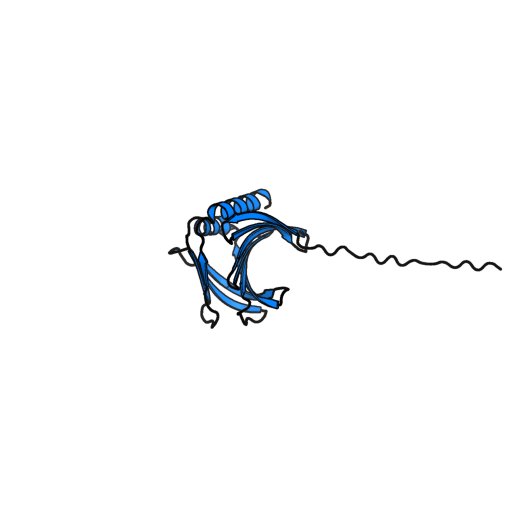M 731 N N . THR A 1 99 ? -9.510 9.047 -0.544 1.00 97.88 99 THR A N 1
ATOM 732 C CA . THR A 1 99 ? -10.801 8.441 -0.890 1.00 97.88 99 THR A CA 1
ATOM 733 C C . THR A 1 99 ? -10.529 7.277 -1.827 1.00 97.88 99 THR A C 1
ATOM 735 O O . THR A 1 99 ? -10.102 7.487 -2.960 1.00 97.88 99 THR A O 1
ATOM 738 N N . ALA A 1 100 ? -10.758 6.064 -1.341 1.00 97.88 100 ALA A N 1
ATOM 739 C CA . ALA A 1 100 ? -10.617 4.844 -2.111 1.00 97.88 100 ALA A CA 1
ATOM 740 C C . ALA A 1 100 ? -11.900 4.495 -2.864 1.00 97.88 100 ALA A C 1
ATOM 742 O O . ALA A 1 100 ? -13.002 4.890 -2.475 1.00 97.88 100 ALA A O 1
ATOM 743 N N . THR A 1 101 ? -11.732 3.751 -3.951 1.00 98.44 101 THR A N 1
ATOM 744 C CA . THR A 1 101 ? -12.811 3.207 -4.770 1.00 98.44 101 THR A CA 1
ATOM 745 C C . THR A 1 101 ? -12.892 1.701 -4.561 1.00 98.44 101 THR A C 1
ATOM 7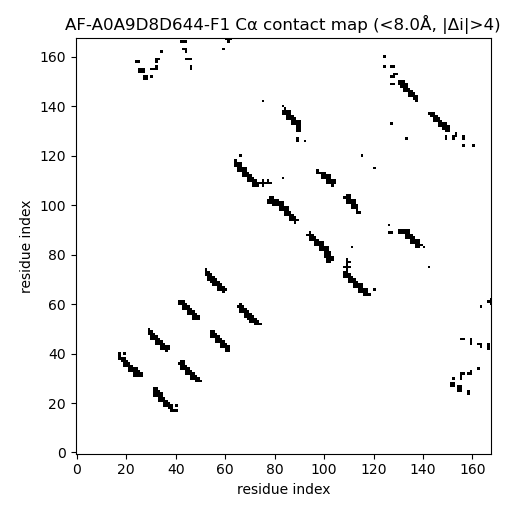47 O O . THR A 1 101 ? -11.876 1.013 -4.636 1.00 98.44 101 THR A O 1
ATOM 750 N N . GLY A 1 102 ? -14.096 1.209 -4.283 1.00 97.62 102 GLY A N 1
ATOM 751 C CA . GLY A 1 102 ? -14.403 -0.209 -4.179 1.00 97.62 102 GLY A CA 1
ATOM 752 C C . GLY A 1 102 ? -14.259 -0.919 -5.517 1.00 97.62 102 GLY A C 1
ATOM 753 O O . GLY A 1 102 ? -14.645 -0.370 -6.552 1.00 97.62 102 GLY A O 1
ATOM 754 N N . PHE A 1 103 ? -13.721 -2.129 -5.487 1.00 98.00 103 PHE A N 1
ATOM 755 C CA . PHE A 1 103 ? -13.654 -3.036 -6.630 1.00 98.00 103 PHE A CA 1
ATOM 756 C C . PHE A 1 103 ? -13.651 -4.489 -6.139 1.00 98.00 103 PHE A C 1
ATOM 758 O O . PHE A 1 103 ? -13.454 -4.724 -4.946 1.00 98.00 103 PHE A O 1
ATOM 765 N N . HIS A 1 104 ? -13.808 -5.458 -7.039 1.00 97.38 104 HIS A N 1
ATOM 766 C CA . HIS A 1 104 ? -13.550 -6.867 -6.741 1.00 97.38 104 HIS A CA 1
ATOM 767 C C . HIS A 1 104 ? -12.295 -7.362 -7.463 1.00 97.38 104 HIS A C 1
ATOM 769 O O . HIS A 1 104 ? -12.078 -7.093 -8.649 1.00 97.38 104 HIS A O 1
ATOM 775 N N . PHE A 1 105 ? -11.458 -8.098 -6.737 1.00 94.88 105 PHE A N 1
ATOM 776 C CA . PHE A 1 105 ? -10.339 -8.838 -7.303 1.00 94.88 105 PHE A CA 1
ATOM 777 C C . PHE A 1 105 ? -10.850 -9.994 -8.180 1.00 94.88 105 PHE A C 1
ATOM 779 O O . PHE A 1 105 ? -12.030 -10.344 -8.186 1.00 94.88 105 PHE A O 1
ATOM 786 N N . ARG A 1 106 ? -9.953 -10.607 -8.962 1.00 91.44 106 ARG A N 1
ATOM 787 C CA . ARG A 1 106 ? -10.322 -11.682 -9.904 1.00 91.44 106 ARG A CA 1
ATOM 788 C C . ARG A 1 106 ? -10.849 -12.943 -9.205 1.00 91.44 106 ARG A C 1
ATOM 790 O O . ARG A 1 106 ? -11.578 -13.713 -9.819 1.00 91.44 106 ARG A O 1
ATOM 797 N N . ASP A 1 107 ? -10.441 -13.171 -7.965 1.00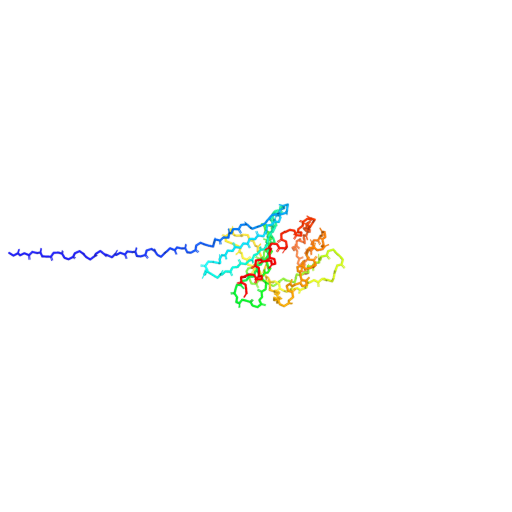 91.38 107 ASP A N 1
ATOM 798 C CA . ASP A 1 107 ? -10.924 -14.246 -7.090 1.00 91.38 107 ASP A CA 1
ATOM 799 C C . ASP A 1 107 ? -12.281 -13.932 -6.437 1.00 91.38 107 ASP A C 1
ATOM 801 O O . ASP A 1 107 ? -12.870 -14.814 -5.819 1.00 91.38 107 ASP A O 1
ATOM 805 N N . GLY A 1 108 ? -12.818 -12.726 -6.641 1.00 94.12 108 GLY A N 1
ATOM 806 C CA . GLY A 1 108 ? -14.100 -12.294 -6.097 1.00 94.12 108 GLY A CA 1
ATOM 807 C C . GLY A 1 108 ? -13.999 -11.610 -4.737 1.00 94.12 108 GLY A C 1
ATOM 808 O O . GLY A 1 108 ? -15.033 -11.204 -4.214 1.00 94.12 108 GLY A O 1
ATOM 809 N N . ASP A 1 109 ? -12.799 -11.434 -4.179 1.00 94.81 109 ASP A N 1
ATOM 810 C CA . ASP A 1 109 ? -12.631 -10.691 -2.932 1.00 94.81 109 ASP A CA 1
ATOM 811 C C . ASP A 1 109 ? -12.888 -9.200 -3.140 1.00 94.81 109 ASP A C 1
ATOM 813 O O . ASP A 1 109 ? -12.527 -8.619 -4.167 1.00 94.81 109 ASP A O 1
ATOM 817 N N . ALA A 1 110 ? -13.480 -8.553 -2.140 1.00 96.06 110 ALA A N 1
ATOM 818 C CA . ALA A 1 110 ? -13.690 -7.115 -2.168 1.00 96.06 110 ALA A CA 1
ATOM 819 C C . ALA A 1 110 ? -12.392 -6.362 -1.835 1.00 96.06 110 ALA A C 1
ATOM 821 O O . ALA A 1 110 ? -11.629 -6.720 -0.929 1.00 96.06 110 ALA A O 1
ATOM 822 N N . GLY A 1 111 ? -12.170 -5.267 -2.554 1.00 96.56 111 GLY A N 1
ATOM 823 C CA . GLY A 1 111 ? -10.994 -4.424 -2.444 1.00 96.56 111 GLY A CA 1
ATOM 824 C C . GLY A 1 111 ? -11.311 -2.937 -2.432 1.00 96.56 111 GLY A C 1
ATOM 825 O O . GLY A 1 111 ? -12.395 -2.488 -2.800 1.00 96.56 111 GLY A O 1
ATOM 826 N N . LEU A 1 112 ? -10.323 -2.166 -1.996 1.00 97.50 112 LEU A N 1
ATOM 827 C CA . LEU A 1 112 ? -10.300 -0.711 -2.053 1.00 97.50 112 LEU A CA 1
ATOM 828 C C . LEU A 1 112 ? -9.017 -0.270 -2.744 1.00 97.50 112 LEU A C 1
ATOM 830 O O . LEU A 1 112 ? -7.935 -0.728 -2.387 1.00 97.50 112 LEU A O 1
ATOM 834 N N . GLU A 1 113 ? -9.131 0.643 -3.701 1.00 98.19 113 GLU A N 1
ATOM 835 C CA . GLU A 1 113 ? -7.989 1.206 -4.418 1.00 98.19 113 GLU A CA 1
ATOM 836 C C . GLU A 1 113 ? -7.970 2.731 -4.321 1.00 98.19 113 GLU A C 1
ATOM 838 O O . GLU A 1 113 ? -9.003 3.390 -4.461 1.00 98.19 113 GLU A O 1
ATOM 843 N N . PHE A 1 114 ? -6.791 3.304 -4.098 1.00 97.88 114 PHE A N 1
ATOM 844 C CA . PHE A 1 114 ? -6.561 4.741 -4.218 1.00 97.88 114 PHE A CA 1
ATOM 845 C C . PHE A 1 114 ? -5.155 5.037 -4.730 1.00 97.88 114 PHE A C 1
ATOM 847 O O . PHE A 1 114 ? -4.242 4.220 -4.613 1.00 97.88 114 PHE A O 1
ATOM 854 N N . SER A 1 115 ? -4.981 6.246 -5.254 1.00 97.12 115 SER A N 1
ATOM 855 C CA . SER A 1 115 ? -3.712 6.715 -5.802 1.00 97.12 115 SER A CA 1
ATOM 856 C C . SER A 1 115 ? -3.061 7.750 -4.891 1.00 97.12 115 SER A C 1
ATOM 858 O O . SER A 1 115 ? -3.730 8.600 -4.299 1.00 97.12 115 SER A O 1
ATOM 860 N N . VAL A 1 116 ? -1.736 7.702 -4.809 1.00 94.81 116 VAL A N 1
ATOM 861 C CA . VAL A 1 116 ? -0.891 8.705 -4.159 1.00 94.81 116 VAL A CA 1
ATOM 862 C C . VAL A 1 116 ? 0.109 9.203 -5.192 1.00 94.81 116 VAL A C 1
ATOM 864 O O . VAL A 1 116 ? 0.768 8.397 -5.835 1.00 94.81 116 VAL A O 1
ATOM 867 N N . LYS A 1 117 ? 0.269 10.520 -5.340 1.00 96.38 117 LYS A N 1
ATOM 868 C CA . LYS A 1 117 ? 1.211 11.086 -6.319 1.00 96.38 117 LYS A CA 1
ATOM 869 C C . LYS A 1 117 ? 2.636 10.581 -6.074 1.00 96.38 117 LYS A C 1
ATOM 871 O O . LYS A 1 117 ? 3.106 10.633 -4.937 1.00 96.38 117 LYS A O 1
ATOM 876 N N . THR A 1 118 ? 3.348 10.170 -7.124 1.00 94.56 118 THR A N 1
ATOM 877 C CA . THR A 1 118 ? 4.724 9.631 -7.035 1.00 94.56 118 THR A CA 1
ATOM 878 C C . THR A 1 118 ? 5.724 10.628 -6.457 1.00 94.56 118 THR A C 1
ATOM 880 O O . THR A 1 118 ? 6.668 10.219 -5.792 1.00 94.56 118 THR A O 1
ATOM 883 N N . LYS A 1 119 ? 5.480 11.939 -6.572 1.00 95.94 119 LYS A N 1
ATOM 884 C CA . LYS A 1 119 ? 6.274 12.964 -5.864 1.00 95.94 119 LYS A CA 1
ATOM 885 C C . LYS A 1 119 ? 6.284 12.805 -4.334 1.00 95.94 119 LYS A C 1
ATOM 887 O O . LYS A 1 119 ? 7.167 13.332 -3.672 1.00 95.94 119 LYS A O 1
ATOM 892 N N . ASN A 1 120 ? 5.300 12.100 -3.769 1.00 96.25 120 ASN A N 1
ATOM 893 C CA . ASN A 1 120 ? 5.218 11.798 -2.339 1.00 96.25 120 ASN A CA 1
ATOM 894 C C . ASN A 1 120 ? 5.809 10.418 -1.994 1.00 96.25 120 ASN A C 1
ATOM 896 O O . ASN A 1 120 ? 5.808 10.042 -0.822 1.00 96.25 120 ASN A O 1
ATOM 900 N N . LEU A 1 121 ? 6.281 9.655 -2.988 1.00 93.94 121 LEU A N 1
ATOM 901 C CA . LEU A 1 121 ? 6.767 8.286 -2.822 1.00 93.94 121 LEU A CA 1
ATOM 902 C C . LEU A 1 121 ? 7.925 8.218 -1.832 1.00 93.94 121 LEU A C 1
ATOM 904 O O . LEU A 1 121 ? 7.905 7.383 -0.939 1.00 93.94 121 LEU A O 1
ATOM 908 N N . GLU A 1 122 ? 8.903 9.116 -1.945 1.00 94.56 122 GLU A N 1
ATOM 909 C CA . GLU A 1 122 ? 10.055 9.137 -1.041 1.00 94.56 122 GLU A CA 1
ATOM 910 C C . GLU A 1 122 ? 9.619 9.320 0.421 1.00 94.56 122 GLU A C 1
ATOM 912 O O . GLU A 1 122 ? 10.009 8.539 1.289 1.00 94.56 122 GLU A O 1
ATOM 917 N N . SER A 1 123 ? 8.742 10.296 0.690 1.00 95.75 123 SER A N 1
ATOM 918 C CA . SER A 1 123 ? 8.201 10.523 2.036 1.00 95.75 123 SER A CA 1
ATOM 919 C C . SER A 1 123 ? 7.421 9.312 2.539 1.00 95.75 123 SER A C 1
ATOM 921 O O . SER A 1 123 ? 7.581 8.912 3.690 1.00 95.75 123 SER A O 1
ATOM 923 N N . PHE A 1 124 ? 6.607 8.705 1.674 1.00 95.19 124 PHE A N 1
ATOM 924 C CA . PHE A 1 124 ? 5.852 7.505 2.007 1.00 95.19 124 PHE A CA 1
ATOM 925 C C . PHE A 1 124 ? 6.784 6.343 2.381 1.00 95.19 124 PHE A C 1
ATOM 927 O O . PHE A 1 124 ? 6.595 5.705 3.414 1.00 95.19 124 PHE A O 1
ATOM 934 N N . LEU A 1 125 ? 7.813 6.076 1.570 1.00 94.50 125 LEU A N 1
ATOM 935 C CA . LEU A 1 125 ? 8.770 4.992 1.807 1.00 94.50 125 LEU A CA 1
ATOM 936 C C . LEU A 1 125 ? 9.626 5.233 3.043 1.00 94.50 125 LEU A C 1
ATOM 938 O O . LEU A 1 125 ? 9.937 4.283 3.760 1.00 94.50 125 LEU A O 1
ATOM 942 N N . LYS A 1 126 ? 9.970 6.491 3.321 1.00 94.56 126 LYS A N 1
ATOM 943 C CA . LYS A 1 126 ? 10.659 6.882 4.548 1.00 94.56 126 LYS A CA 1
ATOM 944 C C . LYS A 1 126 ? 9.819 6.558 5.781 1.00 94.56 126 LYS A C 1
ATOM 946 O O . LYS A 1 126 ? 10.339 5.945 6.711 1.00 94.56 126 LYS A O 1
ATOM 951 N N . ASP A 1 127 ? 8.540 6.934 5.784 1.00 95.19 127 ASP A N 1
ATOM 952 C CA . ASP A 1 127 ? 7.629 6.630 6.892 1.00 95.19 127 ASP A CA 1
ATOM 953 C C . ASP A 1 127 ? 7.394 5.124 7.030 1.00 95.19 127 ASP A C 1
ATOM 955 O O . ASP A 1 127 ? 7.464 4.587 8.130 1.00 95.19 127 ASP A O 1
ATOM 959 N N . PHE A 1 128 ? 7.209 4.421 5.913 1.00 95.12 128 PHE A N 1
ATOM 960 C CA . PHE A 1 128 ? 7.033 2.975 5.898 1.00 95.12 128 PHE A CA 1
ATOM 961 C C . PHE A 1 128 ? 8.259 2.238 6.469 1.00 95.12 128 PHE A C 1
ATOM 963 O O . PHE A 1 128 ? 8.117 1.394 7.348 1.00 95.12 128 PHE A O 1
ATOM 970 N N . ALA A 1 129 ? 9.472 2.566 6.008 1.00 94.38 129 ALA A N 1
ATOM 971 C CA . ALA A 1 129 ? 10.700 1.871 6.404 1.00 94.38 129 ALA A CA 1
ATOM 972 C C . ALA A 1 129 ? 11.118 2.121 7.858 1.00 94.38 129 ALA A C 1
ATOM 974 O O . ALA A 1 129 ? 11.755 1.256 8.462 1.00 94.38 129 ALA A O 1
ATOM 975 N N . LYS A 1 130 ? 10.816 3.306 8.404 1.00 95.69 130 LYS A N 1
ATOM 976 C CA . LYS A 1 130 ? 11.201 3.679 9.774 1.00 95.69 130 LYS A CA 1
ATOM 977 C C . LYS A 1 130 ? 10.201 3.191 10.827 1.00 95.69 130 LYS A C 1
ATOM 979 O O . LYS A 1 130 ? 10.515 3.241 12.015 1.00 95.69 130 LYS A O 1
ATOM 984 N N . SER A 1 131 ? 9.010 2.768 10.404 1.00 97.00 131 SER A N 1
ATOM 985 C CA . SER A 1 131 ? 7.918 2.442 11.310 1.00 97.00 131 SER A CA 1
ATOM 986 C C . SER A 1 131 ? 7.849 0.979 11.715 1.00 97.00 131 SER A C 1
ATOM 988 O O . SER A 1 131 ? 8.324 0.084 11.023 1.00 97.00 131 SER A O 1
ATOM 990 N N . GLN A 1 132 ? 7.217 0.738 12.862 1.00 97.00 132 GLN A N 1
ATOM 991 C CA . GLN A 1 132 ? 6.943 -0.603 13.381 1.00 97.00 132 GLN A CA 1
ATOM 992 C C . GLN A 1 132 ? 5.513 -1.053 13.096 1.00 97.00 132 GLN A C 1
ATOM 994 O O . GLN A 1 132 ? 5.247 -2.251 13.040 1.00 97.00 132 GLN A O 1
ATOM 999 N N . LYS A 1 133 ? 4.572 -0.118 12.935 1.00 97.31 133 LYS A N 1
ATOM 1000 C CA . LYS A 1 133 ? 3.163 -0.431 12.693 1.00 97.31 133 LYS A CA 1
ATOM 1001 C C . LYS A 1 133 ? 2.572 0.444 11.603 1.00 97.31 133 LYS A C 1
ATOM 1003 O O . LYS A 1 133 ? 2.734 1.662 11.606 1.00 97.31 133 LYS A O 1
ATOM 1008 N N . LEU A 1 134 ? 1.786 -0.189 10.744 1.00 96.88 134 LEU A N 1
ATOM 1009 C CA . LEU A 1 134 ? 0.848 0.454 9.837 1.00 96.88 134 LEU A CA 1
ATOM 1010 C C . LEU A 1 134 ? -0.561 0.239 10.372 1.00 96.88 134 LEU A C 1
ATOM 1012 O O . LEU A 1 134 ? -0.973 -0.905 10.531 1.00 96.88 134 LEU A O 1
ATOM 1016 N N . ARG A 1 135 ? -1.305 1.311 10.631 1.00 97.06 135 ARG A N 1
ATOM 1017 C CA . ARG A 1 135 ? -2.734 1.253 10.961 1.00 97.06 135 ARG A CA 1
ATOM 1018 C C . ARG A 1 135 ? -3.543 1.808 9.804 1.00 97.06 135 ARG A C 1
ATOM 1020 O O . ARG A 1 135 ? -3.193 2.864 9.280 1.00 97.06 135 ARG A O 1
ATOM 1027 N N . ILE A 1 136 ? -4.613 1.119 9.431 1.00 96.62 136 ILE A N 1
ATOM 1028 C CA . ILE A 1 136 ? -5.553 1.581 8.413 1.00 96.62 136 ILE A CA 1
ATOM 1029 C C . ILE A 1 136 ? -6.957 1.565 9.006 1.00 96.62 136 ILE A C 1
ATOM 1031 O O . ILE A 1 136 ? -7.398 0.550 9.543 1.00 96.62 136 ILE A O 1
ATOM 1035 N N . GLU A 1 137 ? -7.634 2.700 8.903 1.00 96.56 137 GLU A N 1
ATOM 1036 C CA . GLU A 1 137 ? -8.969 2.962 9.429 1.00 96.56 137 GLU A CA 1
ATOM 1037 C C . GLU A 1 137 ? -9.886 3.427 8.287 1.00 96.56 137 GLU A C 1
ATOM 1039 O O . GLU A 1 137 ? -9.446 4.101 7.347 1.00 96.56 137 GLU A O 1
ATOM 1044 N N . PHE A 1 138 ? -11.170 3.080 8.377 1.00 96.06 138 PHE A N 1
ATOM 1045 C CA . PHE A 1 138 ? -12.185 3.394 7.373 1.00 96.06 138 PHE A CA 1
ATOM 1046 C C . PHE A 1 138 ? -13.239 4.318 7.988 1.00 96.06 138 PHE A C 1
ATOM 1048 O O . PHE A 1 138 ? -14.088 3.888 8.763 1.00 96.06 138 PHE A O 1
ATOM 1055 N N . GLU A 1 139 ? -13.177 5.615 7.683 1.00 95.56 139 GLU A N 1
ATOM 1056 C CA . GLU A 1 139 ? -14.087 6.589 8.299 1.00 95.56 139 GLU A CA 1
ATOM 1057 C C . GLU A 1 139 ? -15.523 6.408 7.792 1.00 95.56 139 GLU A C 1
ATOM 1059 O O . GLU A 1 139 ? -15.757 6.334 6.583 1.00 95.56 139 GLU A O 1
ATOM 1064 N N . GLY A 1 140 ? -16.485 6.395 8.720 1.00 91.06 140 GLY A N 1
ATOM 1065 C CA . GLY A 1 140 ? -17.913 6.296 8.399 1.00 91.06 140 GLY A CA 1
ATOM 1066 C C . GLY A 1 140 ? -18.313 4.964 7.763 1.00 91.06 140 GLY A C 1
ATOM 1067 O O . GLY A 1 140 ? -19.236 4.937 6.956 1.00 91.06 140 GLY A O 1
ATOM 1068 N N . SER A 1 141 ? -17.588 3.89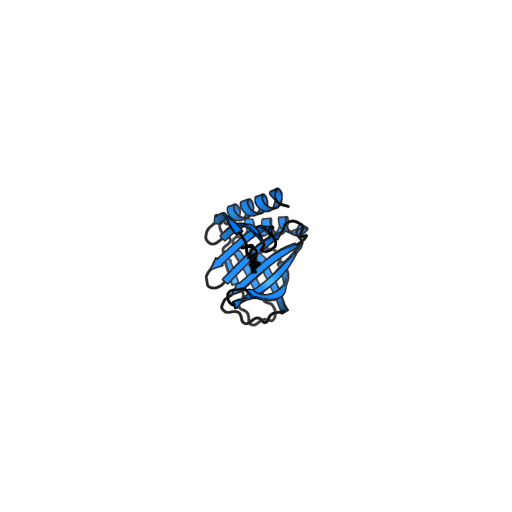1 8.082 1.00 88.56 141 SER A N 1
ATOM 1069 C CA . SER A 1 141 ? -17.773 2.557 7.520 1.00 88.56 141 SER A CA 1
ATOM 1070 C C . SER A 1 141 ? -17.892 1.515 8.622 1.00 88.56 141 SER A C 1
ATOM 1072 O O . SER A 1 141 ? -17.235 1.642 9.652 1.00 88.56 141 SER A O 1
ATOM 1074 N N . ASP A 1 142 ? -18.654 0.455 8.356 1.00 84.50 142 ASP A N 1
ATOM 1075 C CA . ASP A 1 142 ? -18.717 -0.746 9.205 1.00 84.50 142 ASP A CA 1
ATOM 1076 C C . ASP A 1 142 ? -17.575 -1.733 8.893 1.00 84.50 142 ASP A C 1
ATOM 1078 O O . ASP A 1 142 ? -17.567 -2.875 9.352 1.00 84.50 142 ASP A O 1
ATOM 1082 N N . VAL A 1 143 ? -16.622 -1.324 8.051 1.00 84.81 143 VAL A N 1
ATOM 1083 C CA . VAL A 1 143 ? -15.446 -2.117 7.710 1.00 84.81 143 VAL A CA 1
ATOM 1084 C C . VAL A 1 143 ? -14.413 -2.007 8.828 1.00 84.81 143 VAL A C 1
ATOM 1086 O O . VAL A 1 143 ? -13.930 -0.915 9.134 1.00 84.81 143 VAL A O 1
ATOM 1089 N N . ASP A 1 144 ? -14.028 -3.151 9.393 1.00 85.62 144 ASP A N 1
ATOM 1090 C CA . ASP A 1 144 ? -12.979 -3.214 10.407 1.00 85.62 144 ASP A CA 1
ATOM 1091 C C . ASP A 1 144 ? -11.655 -2.663 9.864 1.00 85.62 144 ASP A C 1
ATOM 1093 O O . ASP A 1 144 ? -11.151 -3.084 8.816 1.00 85.62 144 ASP A O 1
ATOM 1097 N N . GLY A 1 145 ? -11.064 -1.734 10.618 1.00 89.12 145 GLY A N 1
ATOM 1098 C CA . GLY A 1 145 ? -9.683 -1.322 10.407 1.00 89.12 145 GLY A CA 1
ATOM 1099 C C . GLY A 1 145 ? -8.712 -2.477 10.658 1.00 89.12 145 GLY A C 1
ATOM 1100 O O . GLY A 1 145 ? -9.049 -3.496 11.263 1.00 89.12 145 GLY A O 1
ATOM 1101 N N . TRP A 1 146 ? -7.463 -2.313 10.235 1.00 91.44 146 TRP A N 1
ATOM 1102 C CA . TRP A 1 146 ? -6.436 -3.323 10.482 1.00 91.44 146 TRP A CA 1
ATOM 1103 C C . TRP A 1 146 ? -5.076 -2.720 10.783 1.00 91.44 146 TRP A C 1
ATOM 1105 O O . TRP A 1 146 ? -4.794 -1.555 10.500 1.00 91.44 146 TRP A O 1
ATOM 1115 N N . THR A 1 147 ? -4.233 -3.536 11.412 1.00 94.12 147 THR A N 1
ATOM 1116 C CA . THR A 1 147 ? -2.860 -3.178 11.755 1.00 94.12 147 THR A CA 1
ATOM 1117 C C . THR A 1 147 ? -1.902 -4.210 11.183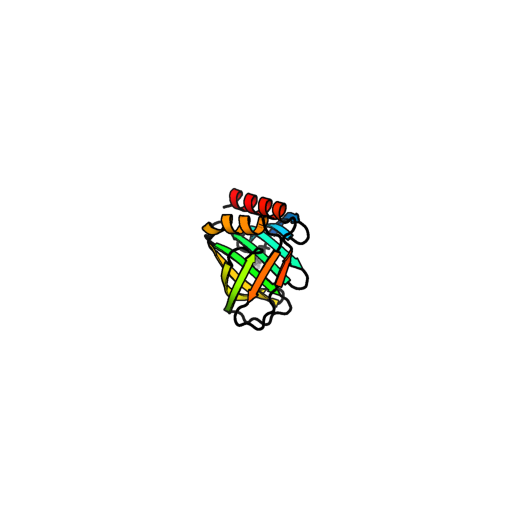 1.00 94.12 147 THR A C 1
ATOM 1119 O O . THR A 1 147 ? -2.048 -5.402 11.457 1.00 94.12 147 THR A O 1
ATOM 1122 N N . ALA A 1 148 ? -0.903 -3.743 10.440 1.00 93.62 148 ALA A N 1
ATOM 1123 C CA . ALA A 1 148 ? 0.211 -4.551 9.970 1.00 93.62 148 ALA A CA 1
ATOM 1124 C C . ALA A 1 148 ? 1.482 -4.227 10.772 1.00 93.62 148 ALA A C 1
ATOM 1126 O O . ALA A 1 148 ? 1.760 -3.072 11.095 1.00 93.62 148 ALA A O 1
ATOM 1127 N N . ASP A 1 149 ? 2.240 -5.269 11.097 1.00 94.38 149 ASP A N 1
ATOM 1128 C CA . ASP A 1 149 ? 3.603 -5.188 11.624 1.00 94.38 149 ASP A CA 1
ATOM 1129 C C . ASP A 1 149 ? 4.596 -4.849 10.499 1.00 94.38 149 ASP A C 1
ATOM 1131 O O . ASP A 1 149 ? 4.664 -5.549 9.484 1.00 94.38 149 ASP A O 1
ATOM 1135 N N . LEU A 1 150 ? 5.351 -3.772 10.677 1.00 96.00 150 LEU A N 1
ATOM 1136 C CA . LEU A 1 150 ? 6.377 -3.291 9.753 1.00 96.00 150 LEU A CA 1
ATOM 1137 C C . LEU A 1 150 ? 7.803 -3.603 10.233 1.00 96.00 150 LEU A C 1
ATOM 1139 O O . LEU A 1 150 ? 8.778 -3.215 9.583 1.00 96.00 150 LEU A O 1
ATOM 1143 N N . THR A 1 151 ? 7.949 -4.325 11.345 1.00 93.81 151 THR A N 1
ATOM 1144 C CA . THR A 1 151 ? 9.251 -4.700 11.899 1.00 93.81 151 THR A CA 1
ATOM 1145 C C . THR A 1 151 ? 10.076 -5.457 10.856 1.00 93.81 151 THR A C 1
A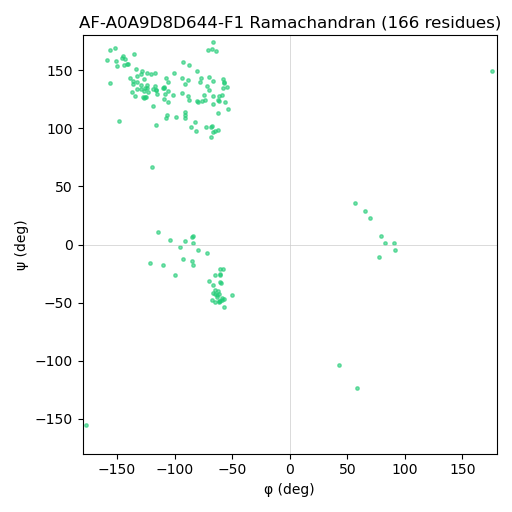TOM 1147 O O . THR A 1 151 ? 9.661 -6.483 10.321 1.00 93.81 151 THR A O 1
ATOM 1150 N N . GLY A 1 152 ? 11.267 -4.935 10.552 1.00 91.12 152 GLY A N 1
ATOM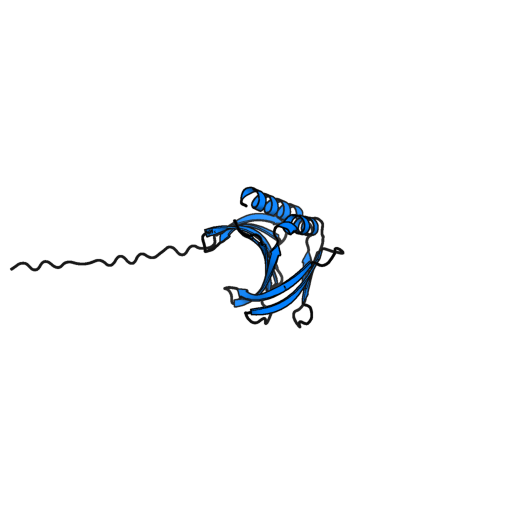 1151 C CA . GLY A 1 152 ? 12.199 -5.547 9.600 1.00 91.12 152 GLY A CA 1
ATOM 1152 C C . GLY A 1 152 ? 11.886 -5.299 8.120 1.00 91.12 152 GLY A C 1
ATOM 1153 O O . GLY A 1 152 ? 12.572 -5.849 7.261 1.00 91.12 152 GLY A O 1
ATOM 1154 N N . THR A 1 153 ? 10.909 -4.450 7.785 1.00 95.38 153 THR A N 1
ATOM 1155 C CA . THR A 1 153 ? 10.540 -4.180 6.381 1.00 95.38 153 THR A CA 1
ATOM 1156 C C . THR A 1 153 ? 11.561 -3.353 5.593 1.00 95.38 153 THR A C 1
ATOM 1158 O O . THR A 1 153 ? 11.449 -3.261 4.371 1.00 95.38 153 THR A O 1
ATOM 1161 N N . ALA A 1 154 ? 12.602 -2.819 6.241 1.00 93.62 154 ALA A N 1
ATOM 1162 C CA . ALA A 1 154 ? 13.629 -1.987 5.610 1.00 93.62 154 ALA A CA 1
ATOM 1163 C C . ALA A 1 154 ? 14.232 -2.611 4.335 1.00 93.62 154 ALA A C 1
ATOM 1165 O O . ALA A 1 154 ? 14.355 -1.930 3.318 1.00 93.62 154 ALA A O 1
ATOM 1166 N N . ALA A 1 155 ? 14.549 -3.911 4.346 1.00 94.06 155 ALA A N 1
ATOM 1167 C CA . ALA A 1 155 ? 15.123 -4.592 3.180 1.00 94.06 155 ALA A CA 1
ATOM 1168 C C . ALA A 1 155 ? 14.153 -4.648 1.982 1.00 94.06 155 ALA A C 1
ATOM 1170 O O . ALA A 1 155 ? 14.563 -4.448 0.838 1.00 94.06 155 ALA A O 1
ATOM 1171 N N . VAL A 1 156 ? 12.859 -4.878 2.240 1.00 97.56 156 VAL A N 1
ATOM 1172 C CA . VAL A 1 156 ? 11.804 -4.869 1.211 1.00 97.56 156 VAL A CA 1
ATOM 1173 C C . VAL A 1 156 ? 11.616 -3.459 0.655 1.00 97.56 156 VAL A C 1
ATOM 1175 O O . VAL A 1 156 ? 11.530 -3.299 -0.562 1.00 97.56 156 VAL A O 1
ATOM 1178 N N . THR A 1 157 ? 11.629 -2.439 1.514 1.00 97.25 157 THR A N 1
ATOM 1179 C CA . THR A 1 157 ? 11.508 -1.036 1.097 1.00 97.25 157 THR A CA 1
ATOM 1180 C C . THR A 1 157 ? 12.675 -0.593 0.219 1.00 97.25 157 THR A C 1
ATOM 1182 O O . THR A 1 157 ? 12.448 0.011 -0.826 1.00 97.25 157 THR A O 1
ATOM 1185 N N . VAL A 1 158 ? 13.914 -0.951 0.579 1.00 96.81 158 VAL A N 1
ATOM 1186 C CA . VAL A 1 158 ? 15.106 -0.663 -0.239 1.00 96.81 158 VAL A CA 1
ATOM 1187 C C . VAL A 1 158 ? 15.030 -1.371 -1.591 1.00 96.81 158 VAL A C 1
ATOM 1189 O O . VAL A 1 158 ? 15.275 -0.754 -2.625 1.00 96.81 158 VAL A O 1
ATOM 1192 N N . ALA A 1 159 ? 14.656 -2.654 -1.619 1.00 97.94 159 ALA A N 1
ATOM 1193 C CA . ALA A 1 159 ? 14.520 -3.389 -2.875 1.00 97.94 159 ALA A CA 1
ATOM 1194 C C . ALA A 1 159 ? 13.441 -2.787 -3.789 1.00 97.94 159 ALA A C 1
ATOM 1196 O O . ALA A 1 159 ? 13.643 -2.689 -5.001 1.00 97.94 159 ALA A O 1
ATOM 1197 N N . PHE A 1 160 ? 12.319 -2.353 -3.213 1.00 98.25 160 PHE A N 1
ATOM 1198 C CA . PHE A 1 160 ? 11.266 -1.655 -3.940 1.00 98.25 160 PHE A CA 1
ATOM 1199 C C . PHE A 1 160 ? 11.737 -0.295 -4.478 1.00 98.25 160 PHE A C 1
ATOM 1201 O O . PHE A 1 160 ? 11.590 -0.054 -5.675 1.00 98.25 160 PHE A O 1
ATOM 1208 N N . GLY A 1 161 ? 12.360 0.551 -3.650 1.00 97.25 161 GLY A N 1
ATOM 1209 C CA . GLY A 1 161 ? 12.903 1.849 -4.076 1.00 97.25 161 GLY A CA 1
ATOM 1210 C C . GLY A 1 161 ? 13.921 1.708 -5.212 1.00 97.25 161 GLY A C 1
ATOM 1211 O O . GLY A 1 161 ? 13.764 2.316 -6.266 1.00 97.25 161 GLY A O 1
ATOM 1212 N N . ASN A 1 162 ? 14.868 0.776 -5.073 1.00 97.50 162 ASN A N 1
ATOM 1213 C CA . ASN A 1 162 ? 15.841 0.458 -6.123 1.00 97.50 162 ASN A CA 1
ATOM 1214 C C . ASN A 1 162 ? 15.185 -0.038 -7.423 1.00 97.50 162 ASN A C 1
ATOM 1216 O O . ASN A 1 162 ? 15.733 0.147 -8.510 1.00 97.50 162 ASN A O 1
ATOM 1220 N N . CYS A 1 163 ? 14.048 -0.737 -7.335 1.00 97.88 163 CYS A N 1
ATOM 1221 C CA . CYS A 1 163 ? 13.298 -1.164 -8.515 1.00 97.88 163 CYS A CA 1
ATOM 1222 C C . CYS A 1 163 ? 12.698 0.042 -9.239 1.00 97.88 163 CYS A C 1
ATOM 1224 O O . CYS A 1 163 ? 12.843 0.142 -10.457 1.00 97.88 163 CYS A O 1
ATOM 1226 N N . VAL A 1 164 ? 12.051 0.935 -8.485 1.00 96.44 164 VAL A N 1
ATOM 1227 C CA . VAL A 1 164 ? 11.429 2.169 -8.979 1.00 96.44 164 VAL A CA 1
ATOM 1228 C C . VAL A 1 164 ? 12.480 3.027 -9.687 1.00 96.44 164 VAL A C 1
ATOM 1230 O O . VAL A 1 164 ? 12.321 3.299 -10.870 1.00 96.44 164 VAL A O 1
ATOM 1233 N N . GLU A 1 165 ? 13.601 3.336 -9.032 1.00 95.06 165 GLU A N 1
ATOM 1234 C CA . GLU A 1 165 ? 14.675 4.173 -9.599 1.00 95.06 165 GLU A CA 1
ATOM 1235 C C . GLU A 1 165 ? 15.291 3.617 -10.890 1.00 95.06 165 GLU A C 1
ATOM 1237 O O . GLU A 1 165 ? 15.717 4.368 -11.759 1.00 95.06 165 GLU A O 1
ATOM 1242 N N . LYS A 1 166 ? 15.373 2.289 -11.035 1.00 93.12 166 LYS A N 1
ATOM 1243 C CA . LYS A 1 166 ? 15.966 1.657 -12.226 1.00 93.12 166 LYS A CA 1
ATOM 1244 C C . LYS A 1 166 ? 14.990 1.510 -13.387 1.00 93.12 166 LYS A C 1
ATOM 1246 O O . LYS A 1 166 ? 15.414 1.161 -14.492 1.00 93.12 166 LYS A O 1
ATOM 1251 N N . ARG A 1 167 ? 13.683 1.607 -13.132 1.00 81.56 167 ARG A N 1
ATOM 1252 C CA . ARG A 1 167 ? 12.648 1.229 -14.105 1.00 81.56 167 ARG A CA 1
ATOM 1253 C C . ARG A 1 167 ? 11.696 2.350 -14.466 1.00 81.56 167 ARG A C 1
ATOM 1255 O O . ARG A 1 167 ? 11.010 2.162 -15.474 1.00 81.56 167 ARG A O 1
ATOM 1262 N N . LEU A 1 168 ? 11.643 3.426 -13.702 1.00 71.12 168 LEU A N 1
ATOM 1263 C CA . LEU A 1 168 ? 10.911 4.644 -14.026 1.00 71.12 168 LEU A CA 1
ATOM 1264 C C . LEU A 1 168 ? 11.894 5.681 -14.557 1.00 71.12 168 LEU A C 1
ATOM 1266 O O . LEU A 1 168 ? 11.523 6.320 -15.561 1.00 71.12 168 LEU A O 1
#

Nearest PDB structures (foldseek):
  6moh-assembly1_C  TM=5.193E-01  e=4.446E-02  Homo sapiens
  1ern-assembly1_A  TM=5.114E-01  e=4.212E-02  Homo sapiens
  6moj-assembly1_B  TM=5.181E-01  e=5.231E-02  Homo sapiens
  1eba-assembly1_B  TM=5.075E-01  e=5.522E-02  Homo sapiens
  1ebp-assembly1_A  TM=5.278E-01  e=9.490E-02  Homo sapiens

Radius of gyration: 20.82 Å; Cα contacts (8 Å, |Δi|>4): 338; chains: 1; bounding box: 36×47×81 Å